Protein AF-A0A914QVS4-F1 (afdb_monomer)

Foldseek 3Di:
DVVVVVVVVVVVVVVVVVVVVVVVPPDDDDPDAPDCPGCCQLVQVPDVVRDDDEEAPPDPVLVCCVVPPVSSNVVCVVVVVHDPDPVRVVVVVVVVVVD

Radius of gyration: 22.87 Å; Cα contacts (8 Å, |Δi|>4): 57; chains: 1; bounding box: 63×21×54 Å

pLDDT: mean 86.54, std 8.89, range [49.28, 96.25]

Mean predicted aligned error: 7.99 Å

Solvent-accessible surface area (backbone atoms only — not comparable to full-atom values): 5924 Å² total; per-residue (Å²): 120,66,66,62,54,52,53,50,52,49,53,55,50,50,51,51,53,49,54,52,49,51,61,72,58,62,66,82,82,73,83,82,72,92,54,81,85,26,63,62,57,66,45,15,82,79,40,88,75,57,56,84,66,65,47,43,62,92,35,72,67,37,54,48,33,54,73,77,34,52,67,48,37,49,54,24,59,78,68,63,38,58,21,91,41,70,69,57,43,52,47,54,57,52,54,64,76,76,108

Sequence (99 aa):
MSLVWAAFGLTFLAVYTANLAAFMITRVQFYDLSGIDDDRIQNSADQKPAFRFGTVEGGNTHETMKRNWHRMHEYVKANNFFSDNISAGIEAVRKELTN

Structure (mmCIF, N/CA/C/O backbone):
data_AF-A0A914QVS4-F1
#
_entry.id   AF-A0A914QVS4-F1
#
loop_
_atom_site.group_PDB
_atom_site.id
_atom_site.type_symbol
_atom_site.label_atom_id
_atom_site.label_alt_id
_atom_site.label_comp_id
_atom_site.label_asym_id
_atom_site.label_entity_id
_atom_site.label_seq_id
_atom_site.pdbx_PDB_ins_code
_atom_site.Cartn_x
_atom_site.Cartn_y
_atom_site.Cartn_z
_atom_site.occupancy
_atom_site.B_iso_or_equiv
_atom_site.auth_seq_id
_atom_site.auth_comp_id
_atom_site.auth_asym_id
_atom_site.auth_atom_id
_atom_site.pdbx_PDB_model_num
ATOM 1 N N . MET A 1 1 ? 39.937 -1.973 -38.216 1.00 67.25 1 MET A N 1
ATOM 2 C CA . MET A 1 1 ? 39.921 -2.608 -36.878 1.00 67.25 1 MET A CA 1
ATOM 3 C C . MET A 1 1 ? 39.191 -1.784 -35.815 1.00 67.25 1 MET A C 1
ATOM 5 O O . MET A 1 1 ? 38.542 -2.386 -34.979 1.00 67.25 1 MET A O 1
ATOM 9 N N . SER A 1 2 ? 39.217 -0.446 -35.845 1.00 81.31 2 SER A N 1
ATOM 10 C CA . SER A 1 2 ? 38.522 0.417 -34.865 1.00 81.31 2 SER A CA 1
ATOM 11 C C . SER A 1 2 ? 36.986 0.399 -34.950 1.00 81.31 2 SER A C 1
ATOM 13 O O . SER A 1 2 ? 36.323 0.472 -33.922 1.00 81.31 2 SER A O 1
ATOM 15 N N . LEU A 1 3 ? 36.409 0.261 -36.150 1.00 82.62 3 LEU A N 1
ATOM 16 C CA . LEU A 1 3 ? 34.950 0.279 -36.346 1.00 82.62 3 LEU A CA 1
ATOM 17 C C . LEU A 1 3 ? 34.237 -0.905 -35.672 1.00 82.62 3 LEU A C 1
ATOM 19 O O . LEU A 1 3 ? 33.162 -0.731 -35.113 1.00 82.62 3 LEU A O 1
ATOM 23 N N . VAL A 1 4 ? 34.857 -2.090 -35.679 1.00 88.88 4 VAL A N 1
ATOM 24 C CA . VAL A 1 4 ? 34.320 -3.289 -35.008 1.00 88.88 4 VAL A CA 1
ATOM 25 C C . VAL A 1 4 ? 34.279 -3.079 -33.492 1.00 88.88 4 VAL A C 1
ATOM 27 O O . VAL A 1 4 ? 33.282 -3.400 -32.855 1.00 88.88 4 VAL A O 1
ATOM 30 N N . TRP A 1 5 ? 35.316 -2.458 -32.924 1.00 89.88 5 TRP A N 1
ATOM 31 C CA . TRP A 1 5 ? 35.371 -2.105 -31.502 1.00 89.88 5 TRP A CA 1
ATOM 32 C C . TRP A 1 5 ? 34.361 -1.023 -31.115 1.00 89.88 5 TRP A C 1
ATOM 34 O O . TRP A 1 5 ? 33.725 -1.126 -30.069 1.00 89.88 5 TRP A O 1
ATOM 44 N N . ALA A 1 6 ? 34.171 -0.016 -31.968 1.00 90.50 6 ALA A N 1
ATOM 45 C CA . ALA A 1 6 ? 33.166 1.020 -31.755 1.00 90.50 6 ALA A CA 1
ATOM 46 C C . ALA A 1 6 ? 31.739 0.453 -31.825 1.00 90.50 6 ALA A C 1
ATOM 48 O O . ALA A 1 6 ? 30.919 0.753 -30.960 1.00 90.50 6 ALA A O 1
ATOM 49 N N . ALA A 1 7 ? 31.455 -0.408 -32.808 1.00 90.12 7 ALA A N 1
ATOM 50 C CA . ALA A 1 7 ? 30.166 -1.082 -32.931 1.00 90.12 7 ALA A CA 1
ATOM 51 C C . ALA A 1 7 ? 29.889 -1.988 -31.721 1.00 90.12 7 ALA A C 1
ATOM 53 O O . ALA A 1 7 ? 28.797 -1.944 -31.160 1.00 90.12 7 ALA A O 1
ATOM 54 N N . PHE A 1 8 ? 30.893 -2.738 -31.260 1.00 89.44 8 PHE A N 1
ATOM 55 C CA . PHE A 1 8 ? 30.791 -3.559 -30.056 1.00 89.44 8 PHE A CA 1
ATOM 56 C C . PHE A 1 8 ? 30.496 -2.701 -28.817 1.00 89.44 8 PHE A C 1
ATOM 58 O O . PHE A 1 8 ? 29.498 -2.929 -28.138 1.00 89.44 8 PHE A O 1
ATOM 65 N N . GLY A 1 9 ? 31.273 -1.642 -28.567 1.00 92.56 9 GLY A N 1
ATOM 66 C CA . GLY A 1 9 ? 31.029 -0.727 -27.446 1.00 92.56 9 GLY A CA 1
ATOM 67 C C . GLY A 1 9 ? 29.635 -0.088 -27.478 1.00 92.56 9 GLY A C 1
ATOM 68 O O . GLY A 1 9 ? 28.956 -0.035 -26.452 1.00 92.56 9 GLY A O 1
ATOM 69 N N . LEU A 1 10 ? 29.168 0.320 -28.663 1.00 93.06 10 LEU A N 1
ATOM 70 C CA . LEU A 1 10 ? 27.832 0.886 -28.849 1.00 93.06 10 LEU A CA 1
ATOM 71 C C . LEU A 1 10 ? 26.727 -0.126 -28.522 1.00 93.06 10 LEU A C 1
ATOM 73 O O . LEU A 1 10 ? 25.740 0.248 -27.893 1.00 93.06 10 LEU A O 1
ATOM 77 N N . THR A 1 11 ? 26.893 -1.402 -28.890 1.00 92.25 11 THR A N 1
ATOM 78 C CA . THR A 1 11 ? 25.910 -2.441 -28.542 1.00 92.25 11 THR A CA 1
ATOM 79 C C . THR A 1 11 ? 25.794 -2.657 -27.030 1.00 92.25 11 THR A C 1
ATOM 81 O O . THR A 1 11 ? 24.676 -2.719 -26.524 1.00 92.25 11 THR A O 1
ATOM 84 N N . PHE A 1 12 ? 26.905 -2.678 -26.281 1.00 92.81 12 PHE A N 1
ATOM 85 C CA . PHE A 1 12 ? 26.864 -2.795 -24.814 1.00 92.81 12 PHE A CA 1
ATOM 86 C C . PHE A 1 12 ? 26.225 -1.579 -24.148 1.00 92.81 12 PHE A C 1
ATOM 88 O O . PHE A 1 12 ? 25.399 -1.735 -23.248 1.00 92.81 12 PHE A O 1
ATOM 95 N N . LEU A 1 13 ? 26.575 -0.377 -24.611 1.00 94.06 13 LEU A N 1
ATOM 96 C CA . LEU A 1 13 ? 25.973 0.857 -24.119 1.00 94.06 13 LEU A CA 1
ATOM 97 C C . LEU A 1 13 ? 24.458 0.857 -24.359 1.00 94.06 13 LEU A C 1
ATOM 99 O O . LEU A 1 13 ? 23.693 1.106 -23.432 1.00 94.06 13 LEU A O 1
ATOM 103 N N . ALA A 1 14 ? 24.028 0.515 -25.576 1.00 95.12 14 ALA A N 1
ATOM 104 C CA . ALA A 1 14 ? 22.619 0.469 -25.944 1.00 95.12 14 ALA A CA 1
ATOM 105 C C . ALA A 1 14 ? 21.830 -0.543 -25.098 1.00 95.12 14 ALA A C 1
ATOM 107 O O . ALA A 1 14 ? 20.749 -0.211 -24.614 1.00 95.12 14 ALA A O 1
ATOM 108 N N . VAL A 1 15 ? 22.374 -1.743 -24.862 1.00 96.25 15 VAL A N 1
ATOM 109 C CA . VAL A 1 15 ? 21.733 -2.761 -24.009 1.00 96.25 15 VAL A CA 1
ATOM 110 C C . VAL A 1 15 ? 21.637 -2.290 -22.557 1.00 96.25 15 VAL A C 1
ATOM 112 O O . VAL A 1 15 ? 20.592 -2.459 -21.930 1.00 96.25 15 VAL A O 1
ATOM 115 N N . TYR A 1 16 ? 22.679 -1.653 -22.017 1.00 95.00 16 TYR A N 1
ATOM 116 C CA . TYR A 1 16 ? 22.639 -1.114 -20.656 1.00 95.00 16 TYR A CA 1
ATOM 117 C C . TYR A 1 16 ? 21.599 0.007 -20.512 1.00 95.00 16 TYR A C 1
ATOM 119 O O . TYR A 1 16 ? 20.788 -0.025 -19.587 1.00 95.00 16 TYR A O 1
ATOM 127 N N . THR A 1 17 ? 21.563 0.958 -21.453 1.00 94.81 17 THR A N 1
ATOM 128 C CA . THR A 1 17 ? 20.556 2.028 -21.475 1.00 94.81 17 THR A CA 1
ATOM 129 C C . THR A 1 17 ? 19.143 1.468 -21.622 1.00 94.81 17 THR A C 1
ATOM 131 O O . THR A 1 17 ? 18.243 1.926 -20.923 1.00 94.81 17 THR A O 1
ATOM 134 N N . ALA A 1 18 ? 18.939 0.460 -22.474 1.00 91.44 18 ALA A N 1
ATOM 135 C CA . ALA A 1 18 ? 17.641 -0.184 -22.658 1.00 91.44 18 ALA A CA 1
ATOM 136 C C . ALA A 1 18 ? 17.171 -0.917 -21.393 1.00 91.44 18 ALA A C 1
ATOM 138 O O . ALA A 1 18 ? 16.014 -0.776 -21.011 1.00 91.44 18 ALA A O 1
ATOM 139 N N . ASN A 1 19 ? 18.059 -1.639 -20.707 1.00 91.69 19 ASN A N 1
ATOM 140 C CA . ASN A 1 19 ? 17.721 -2.349 -19.470 1.00 91.69 19 ASN A CA 1
ATOM 141 C C . ASN A 1 19 ? 17.425 -1.385 -18.318 1.00 91.69 19 ASN A C 1
ATOM 143 O O . ASN A 1 19 ? 16.468 -1.586 -17.569 1.00 91.69 19 ASN A O 1
ATOM 147 N N . LEU A 1 20 ? 18.210 -0.311 -18.201 1.00 88.88 20 LEU A N 1
ATOM 148 C CA . LEU A 1 20 ? 17.954 0.745 -17.229 1.00 88.88 20 LEU A CA 1
ATOM 149 C C . LEU A 1 20 ? 16.614 1.435 -17.512 1.00 88.88 20 LEU A C 1
ATOM 151 O O . LEU A 1 20 ? 15.810 1.600 -16.601 1.00 88.88 20 LEU A O 1
ATOM 155 N N . ALA A 1 21 ? 16.348 1.793 -18.771 1.00 89.25 21 ALA A N 1
ATOM 156 C CA . ALA A 1 21 ? 15.088 2.404 -19.180 1.00 89.25 21 ALA A CA 1
ATOM 157 C C . ALA A 1 21 ? 13.899 1.461 -18.955 1.00 89.25 21 ALA A C 1
ATOM 159 O O . ALA A 1 21 ? 12.858 1.908 -18.487 1.00 89.25 21 ALA A O 1
ATOM 160 N N . ALA A 1 22 ? 14.057 0.163 -19.228 1.00 85.88 22 ALA A N 1
ATOM 161 C CA . ALA A 1 22 ? 13.033 -0.839 -18.959 1.00 85.88 22 ALA A CA 1
ATOM 162 C C . ALA A 1 22 ? 12.677 -0.877 -17.466 1.00 85.88 22 ALA A C 1
ATOM 164 O O . ALA A 1 22 ? 11.497 -0.826 -17.132 1.00 85.88 22 ALA A O 1
ATOM 165 N N . PHE A 1 23 ? 13.674 -0.859 -16.577 1.00 78.94 23 PHE A N 1
ATOM 166 C CA . PHE A 1 23 ? 13.448 -0.772 -15.131 1.00 78.94 23 PHE A CA 1
ATOM 167 C C . PHE A 1 23 ? 12.839 0.573 -14.700 1.00 78.94 23 PHE A C 1
ATOM 169 O O . PHE A 1 23 ? 11.943 0.619 -13.862 1.00 78.94 23 PHE A O 1
ATOM 176 N N . MET A 1 24 ? 13.285 1.682 -15.289 1.00 84.50 24 MET A N 1
ATOM 177 C CA . MET A 1 24 ? 12.739 3.009 -14.989 1.00 84.50 24 MET A CA 1
ATOM 178 C C . MET A 1 24 ? 11.287 3.177 -15.471 1.00 84.50 24 MET A C 1
ATOM 180 O O . MET A 1 24 ? 10.546 3.975 -14.902 1.00 84.50 24 MET A O 1
ATOM 184 N N . ILE A 1 25 ? 10.875 2.454 -16.519 1.00 77.38 25 ILE A N 1
ATOM 185 C CA . ILE A 1 25 ? 9.540 2.550 -17.128 1.00 77.38 25 ILE A CA 1
ATOM 186 C C . ILE A 1 25 ? 8.549 1.558 -16.523 1.00 77.38 25 ILE A C 1
ATOM 188 O O . ILE A 1 25 ? 7.350 1.854 -16.557 1.00 77.38 25 ILE A O 1
ATOM 192 N N . THR A 1 26 ? 8.991 0.414 -15.979 1.00 62.88 26 THR A N 1
ATOM 193 C CA . THR A 1 26 ? 8.084 -0.519 -15.291 1.00 62.88 26 THR A CA 1
ATOM 194 C C . THR A 1 26 ? 7.317 0.239 -14.214 1.00 62.88 26 THR A C 1
ATOM 196 O O . THR A 1 26 ? 7.878 0.739 -13.243 1.00 62.88 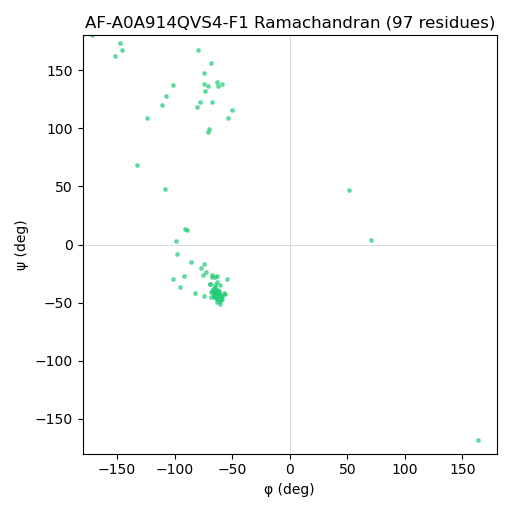26 THR A O 1
ATOM 199 N N . ARG A 1 27 ? 6.025 0.430 -14.484 1.00 59.44 27 ARG A N 1
ATOM 200 C CA . ARG A 1 27 ? 5.178 1.406 -13.809 1.00 59.44 27 ARG A CA 1
ATOM 201 C C . ARG A 1 27 ? 4.914 0.964 -12.377 1.00 59.44 27 ARG A C 1
ATOM 203 O O . ARG A 1 27 ? 4.534 -0.178 -12.139 1.00 59.44 27 ARG A O 1
ATOM 210 N N . VAL A 1 28 ? 4.999 1.925 -11.462 1.00 62.88 28 VAL A N 1
ATOM 211 C CA . VAL A 1 28 ? 4.276 1.888 -10.189 1.00 62.88 28 VAL A CA 1
ATOM 212 C C . VAL A 1 28 ? 2.813 1.585 -10.521 1.00 62.88 28 VAL A C 1
ATOM 214 O O . VAL A 1 28 ? 2.175 2.344 -11.255 1.00 62.88 28 VAL A O 1
ATOM 217 N N . GLN A 1 29 ? 2.302 0.439 -10.075 1.00 61.19 29 GLN A N 1
ATOM 218 C CA . GLN A 1 29 ? 0.891 0.113 -10.239 1.00 61.19 29 GLN A CA 1
ATOM 219 C C . GLN A 1 29 ? 0.097 1.036 -9.319 1.00 61.19 29 GLN A C 1
ATOM 221 O O . GLN A 1 29 ? 0.030 0.828 -8.112 1.00 61.19 29 GLN A O 1
ATOM 226 N N . PHE A 1 30 ? -0.466 2.097 -9.887 1.00 64.75 30 PHE A N 1
ATOM 227 C CA . PHE A 1 30 ? -1.436 2.914 -9.178 1.00 64.75 30 PHE A CA 1
ATOM 228 C C . PHE A 1 30 ? -2.782 2.203 -9.264 1.00 64.75 30 PHE A C 1
ATOM 230 O O . PHE A 1 30 ? -3.305 1.971 -10.358 1.00 64.75 30 PHE A O 1
ATOM 237 N N . TYR A 1 31 ? -3.333 1.833 -8.112 1.00 75.56 31 TYR A N 1
ATOM 238 C CA . TYR A 1 31 ? -4.725 1.424 -8.041 1.00 75.56 31 TYR A CA 1
ATOM 239 C C . TYR A 1 31 ? -5.576 2.676 -8.240 1.00 75.56 31 TYR A C 1
ATOM 241 O O . TYR A 1 31 ? -5.775 3.445 -7.305 1.00 75.56 31 TYR A O 1
ATOM 249 N N . ASP A 1 32 ? -6.031 2.907 -9.470 1.00 79.81 32 ASP A N 1
ATOM 250 C CA . ASP A 1 32 ? -7.096 3.876 -9.708 1.00 79.81 32 ASP A CA 1
ATOM 251 C C . ASP A 1 32 ? -8.382 3.321 -9.083 1.00 79.81 32 ASP A C 1
ATOM 253 O O . ASP A 1 32 ? -8.755 2.176 -9.363 1.00 79.81 32 ASP A O 1
ATOM 257 N N . LEU A 1 33 ? -8.973 4.082 -8.164 1.00 85.12 33 LEU A N 1
ATOM 258 C CA . LEU A 1 33 ? -10.186 3.718 -7.436 1.00 85.12 33 LEU A CA 1
ATOM 259 C C . LEU A 1 33 ? -11.299 4.636 -7.923 1.00 85.12 33 LEU A C 1
ATOM 261 O O . LEU A 1 33 ? -11.217 5.853 -7.757 1.00 85.12 33 LEU A O 1
ATOM 265 N N . SER A 1 34 ? -12.360 4.062 -8.486 1.00 86.19 34 SER A N 1
ATOM 266 C CA . SER A 1 34 ? -13.480 4.853 -9.006 1.00 86.19 34 SER A CA 1
ATOM 267 C C . SER A 1 34 ? -14.370 5.425 -7.893 1.00 86.19 34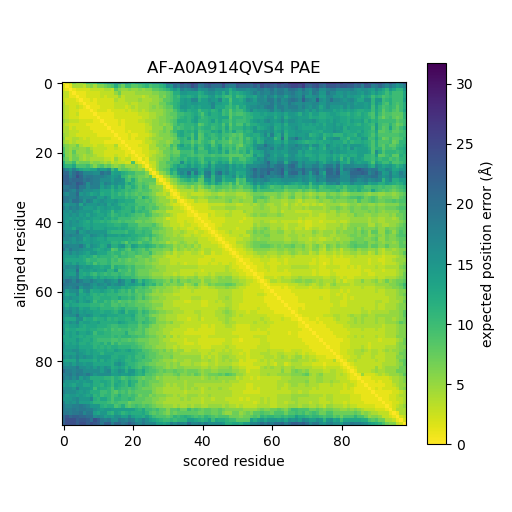 SER A C 1
ATOM 269 O O . SER A 1 34 ? -15.174 6.321 -8.151 1.00 86.19 34 SER A O 1
ATOM 271 N N . GLY A 1 35 ? -14.265 4.901 -6.668 1.00 88.19 35 GLY A N 1
ATOM 272 C CA . GLY A 1 35 ? -15.076 5.307 -5.524 1.00 88.19 35 GLY A CA 1
ATOM 273 C C . GLY A 1 35 ? -15.035 4.294 -4.382 1.00 88.19 35 GLY A C 1
ATOM 274 O O . GLY A 1 35 ? -14.217 3.380 -4.376 1.00 88.19 35 GLY A O 1
ATOM 275 N N . ILE A 1 36 ? -15.933 4.459 -3.407 1.00 86.38 36 ILE A N 1
ATOM 276 C CA . ILE A 1 36 ? -16.031 3.562 -2.241 1.00 86.38 36 ILE A CA 1
ATOM 277 C C . ILE A 1 36 ? -16.676 2.211 -2.579 1.00 86.38 36 ILE A C 1
ATOM 279 O O . ILE A 1 36 ? -16.375 1.203 -1.948 1.00 86.38 36 ILE A O 1
ATOM 283 N N . ASP A 1 37 ? -17.519 2.191 -3.612 1.00 86.44 37 ASP A N 1
ATOM 284 C CA . ASP A 1 37 ? -18.180 0.986 -4.119 1.00 86.44 37 ASP A CA 1
ATOM 285 C C . ASP A 1 37 ? -17.357 0.271 -5.197 1.00 86.44 37 ASP A C 1
ATOM 287 O O . ASP A 1 37 ? -17.866 -0.605 -5.892 1.00 86.44 37 ASP A O 1
ATOM 291 N N . ASP A 1 38 ? -16.085 0.645 -5.351 1.00 90.19 38 ASP A N 1
ATOM 292 C CA . ASP A 1 38 ? -15.168 -0.057 -6.237 1.00 90.19 38 ASP A CA 1
ATOM 293 C C . ASP A 1 38 ? -15.055 -1.527 -5.808 1.00 90.19 38 ASP A C 1
ATOM 295 O O . ASP A 1 38 ? -14.937 -1.851 -4.618 1.00 90.19 38 ASP A O 1
ATOM 299 N N . ASP A 1 39 ? -15.056 -2.421 -6.795 1.00 86.44 39 ASP A N 1
ATOM 300 C CA . ASP A 1 39 ? -14.914 -3.859 -6.592 1.00 86.44 39 ASP A CA 1
ATOM 301 C C . ASP A 1 39 ? -13.644 -4.178 -5.796 1.00 86.44 39 ASP A C 1
ATOM 303 O O . ASP A 1 39 ? -13.609 -5.103 -4.984 1.00 86.44 39 ASP A O 1
ATOM 307 N N . ARG A 1 40 ? -12.615 -3.332 -5.931 1.00 85.31 40 ARG A N 1
ATOM 308 C CA . ARG A 1 40 ? -11.366 -3.497 -5.202 1.00 85.31 40 ARG A CA 1
ATOM 309 C C . ARG A 1 40 ? -11.480 -3.279 -3.694 1.00 85.31 40 ARG A C 1
ATOM 311 O O . ARG A 1 40 ? -10.678 -3.825 -2.935 1.00 85.31 40 ARG A O 1
ATOM 318 N N . ILE A 1 41 ? -12.446 -2.486 -3.246 1.00 88.25 41 ILE A N 1
ATOM 319 C CA . ILE A 1 41 ? -12.685 -2.193 -1.825 1.00 88.25 41 ILE A CA 1
ATOM 320 C C . ILE A 1 41 ? -13.754 -3.136 -1.265 1.00 88.25 41 ILE A C 1
ATOM 322 O O . ILE A 1 41 ? -13.655 -3.601 -0.130 1.00 88.25 41 ILE A O 1
ATOM 326 N N . GLN A 1 42 ? -14.770 -3.466 -2.065 1.00 87.62 42 GLN A N 1
ATOM 327 C CA . GLN A 1 42 ? -15.810 -4.391 -1.627 1.00 87.62 42 GLN A CA 1
ATOM 328 C C . GLN A 1 42 ? -15.315 -5.847 -1.601 1.00 87.62 42 GLN A C 1
ATOM 330 O O . GLN A 1 42 ? -15.555 -6.569 -0.628 1.00 87.62 42 GLN A O 1
ATOM 335 N N . ASN A 1 43 ? -14.590 -6.283 -2.633 1.00 86.75 43 ASN A N 1
ATOM 336 C CA . ASN A 1 43 ? -14.025 -7.626 -2.802 1.00 86.75 43 ASN A CA 1
ATOM 337 C C . ASN A 1 43 ? -12.492 -7.617 -2.624 1.00 86.75 43 ASN A C 1
ATOM 339 O O . ASN A 1 43 ? -11.732 -8.183 -3.409 1.00 86.75 43 ASN A O 1
ATOM 343 N N . SER A 1 44 ? -12.000 -6.972 -1.564 1.00 84.38 44 SER A N 1
ATOM 344 C CA . SER A 1 44 ? -10.554 -6.807 -1.347 1.00 84.38 44 SER A CA 1
ATOM 345 C C . SER A 1 44 ? -9.769 -8.100 -1.135 1.00 84.38 44 SER A C 1
ATOM 347 O O . SER A 1 44 ? -8.587 -8.146 -1.475 1.00 84.38 44 SER A O 1
ATOM 349 N N . ALA A 1 45 ? -10.420 -9.147 -0.620 1.00 84.88 45 ALA A N 1
ATOM 350 C CA . ALA A 1 45 ? -9.821 -10.470 -0.444 1.00 84.88 45 ALA A CA 1
ATOM 351 C C . ALA A 1 45 ? -9.615 -11.228 -1.770 1.00 84.88 45 ALA A C 1
ATOM 353 O O . ALA A 1 45 ? -8.749 -12.098 -1.841 1.00 84.88 45 ALA A O 1
ATOM 354 N N . ASP A 1 46 ? -10.382 -10.893 -2.812 1.00 87.25 46 ASP A N 1
ATOM 355 C CA . ASP A 1 46 ? -10.362 -11.611 -4.093 1.00 87.25 46 ASP A CA 1
ATOM 356 C C . ASP A 1 46 ? -9.259 -11.103 -5.035 1.00 87.25 46 ASP A C 1
ATOM 358 O O . ASP A 1 46 ? -8.882 -11.773 -6.000 1.00 87.25 46 ASP A O 1
ATOM 362 N N . GLN A 1 47 ? -8.688 -9.934 -4.737 1.00 83.75 47 GLN A N 1
ATOM 363 C CA . GLN A 1 47 ? -7.536 -9.411 -5.462 1.00 83.75 47 GLN A 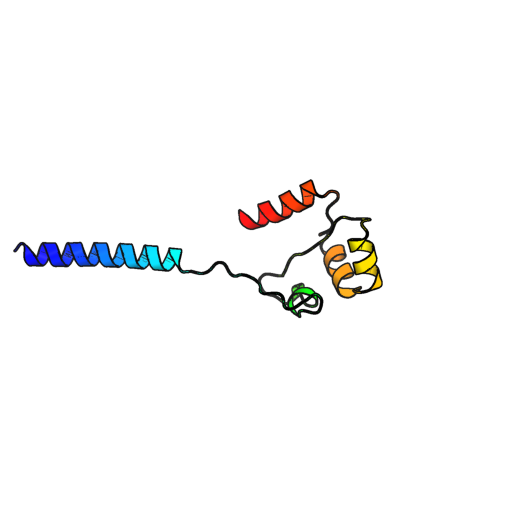CA 1
ATOM 364 C C . GLN A 1 47 ? -6.250 -10.148 -5.097 1.00 83.75 47 GLN A C 1
ATOM 366 O O . GLN A 1 47 ? -6.032 -10.574 -3.964 1.00 83.75 47 GLN A O 1
ATOM 371 N N . LYS A 1 48 ? -5.356 -10.262 -6.082 1.00 83.50 48 LYS A N 1
ATOM 372 C CA . LYS A 1 48 ? -4.005 -10.796 -5.904 1.00 83.50 48 LYS A CA 1
ATOM 373 C C . LYS A 1 48 ? -2.996 -9.755 -6.391 1.00 83.50 48 LYS A C 1
ATOM 375 O O . LYS A 1 48 ? -2.896 -9.571 -7.604 1.00 83.50 48 LYS A O 1
ATOM 380 N N . PRO A 1 49 ? -2.242 -9.104 -5.489 1.00 83.62 49 PRO A N 1
ATOM 381 C CA . PRO A 1 49 ? -2.293 -9.216 -4.022 1.00 83.62 49 PRO A CA 1
ATOM 382 C C . PRO A 1 49 ? -3.590 -8.644 -3.419 1.00 83.62 49 PRO A C 1
ATOM 384 O O . PRO A 1 49 ? -4.235 -7.798 -4.033 1.00 83.62 49 PRO A O 1
ATOM 387 N N . ALA A 1 50 ? -3.968 -9.111 -2.224 1.00 86.81 50 ALA A N 1
ATOM 388 C CA . ALA A 1 50 ? -5.169 -8.627 -1.541 1.00 86.81 50 ALA A CA 1
ATOM 389 C C . ALA A 1 50 ? -5.043 -7.131 -1.234 1.00 86.81 50 ALA A C 1
ATOM 391 O O . ALA A 1 50 ? -3.997 -6.670 -0.769 1.00 86.81 50 ALA A O 1
ATOM 392 N N . PHE A 1 51 ? -6.114 -6.375 -1.470 1.00 88.44 51 PHE A N 1
ATOM 393 C CA . PHE A 1 51 ? -6.109 -4.938 -1.223 1.00 88.44 51 PHE A CA 1
ATOM 394 C C . PHE A 1 51 ? -6.273 -4.671 0.278 1.00 88.44 51 PHE A C 1
ATOM 396 O O . PHE A 1 51 ? -7.222 -5.132 0.916 1.00 88.44 51 PHE A O 1
ATOM 403 N N . ARG A 1 52 ? -5.322 -3.962 0.885 1.00 88.81 52 ARG A N 1
ATOM 404 C CA . ARG A 1 52 ? -5.295 -3.721 2.334 1.00 88.81 52 ARG A CA 1
ATOM 405 C C . ARG A 1 52 ? -5.665 -2.275 2.601 1.00 88.81 52 ARG A C 1
ATOM 407 O O . ARG A 1 52 ? -5.080 -1.361 2.032 1.00 88.81 52 ARG A O 1
ATOM 414 N N . PHE A 1 53 ? -6.634 -2.081 3.478 1.00 90.44 53 PHE A N 1
ATOM 415 C CA . PHE A 1 53 ? -7.104 -0.767 3.884 1.00 90.44 53 PHE A CA 1
ATOM 416 C C . PHE A 1 53 ? -7.644 -0.855 5.312 1.00 90.44 53 PHE A C 1
ATOM 418 O O . PHE A 1 53 ? -7.920 -1.940 5.827 1.00 90.44 53 PHE A O 1
ATOM 425 N N . GLY A 1 54 ? -7.777 0.296 5.958 1.00 91.56 54 GLY A N 1
ATOM 426 C CA . GLY A 1 54 ? -8.203 0.386 7.345 1.00 91.56 54 GLY A CA 1
ATOM 427 C C . GLY A 1 54 ? -8.466 1.826 7.754 1.00 91.56 54 GLY A C 1
ATOM 428 O O . GLY A 1 54 ? -8.336 2.758 6.959 1.00 91.56 54 GLY A O 1
ATOM 429 N N . THR A 1 55 ? -8.862 2.013 9.006 1.00 92.12 55 THR A N 1
ATOM 430 C CA . THR A 1 55 ? -9.103 3.338 9.582 1.00 92.12 55 THR A CA 1
ATOM 431 C C . THR A 1 55 ? -8.751 3.337 11.067 1.00 92.12 55 THR A C 1
ATOM 433 O O . THR A 1 55 ? -8.440 2.288 11.634 1.00 92.12 55 THR A O 1
ATOM 436 N N . VAL A 1 56 ? -8.783 4.511 11.693 1.00 92.44 56 VAL A N 1
ATOM 437 C CA . VAL A 1 56 ? -8.532 4.643 13.131 1.00 92.44 56 VAL A CA 1
ATOM 438 C C . VAL A 1 56 ? -9.735 4.117 13.911 1.00 92.44 56 VAL A C 1
ATOM 440 O O . VAL A 1 56 ? -10.880 4.456 13.591 1.00 92.44 56 VAL A O 1
ATOM 443 N N . GLU A 1 57 ? -9.482 3.284 14.918 1.00 90.31 57 GLU A N 1
ATOM 444 C CA . GLU A 1 57 ? -10.538 2.735 15.769 1.00 90.31 57 GLU A CA 1
ATOM 445 C C . GLU A 1 57 ? -11.270 3.846 16.541 1.00 90.31 57 GLU A C 1
ATOM 447 O O . GLU A 1 57 ? -10.672 4.824 16.986 1.00 90.31 57 GLU A O 1
ATOM 452 N N . GLY A 1 58 ? -12.598 3.736 16.661 1.00 88.12 58 GLY A N 1
ATOM 453 C CA . GLY A 1 58 ? -13.418 4.705 17.403 1.00 88.12 58 GLY A CA 1
ATOM 454 C C . GLY A 1 58 ? -13.573 6.086 16.746 1.00 88.12 58 GLY A C 1
ATOM 455 O O . GLY A 1 58 ? -14.200 6.971 17.326 1.00 88.12 58 GLY A O 1
ATOM 456 N N . GLY A 1 59 ? -13.036 6.291 15.538 1.00 89.62 59 GLY A N 1
ATOM 457 C CA . GLY A 1 59 ? -13.216 7.524 14.770 1.00 89.62 59 GLY A CA 1
ATOM 458 C C . GLY A 1 59 ? -14.567 7.611 14.045 1.00 89.62 59 GLY A C 1
ATOM 459 O O . GLY A 1 59 ? -15.270 6.619 13.851 1.00 89.62 59 GLY A O 1
ATOM 460 N N . ASN A 1 60 ? -14.907 8.803 13.542 1.00 92.06 60 ASN A N 1
ATOM 461 C CA . ASN A 1 60 ? -16.127 9.000 12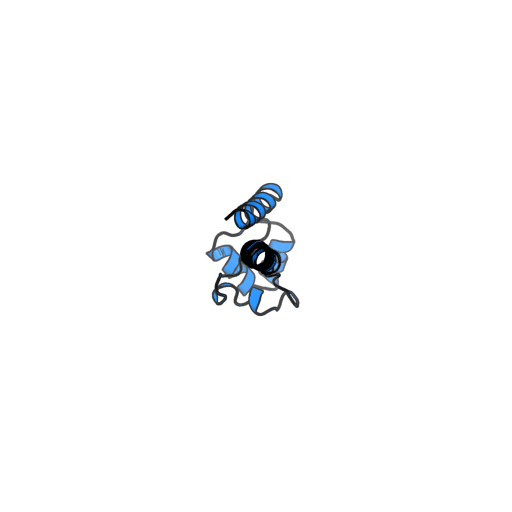.744 1.00 92.06 60 ASN A CA 1
ATOM 462 C C . ASN A 1 60 ? -16.130 8.152 11.456 1.00 92.06 60 ASN A C 1
ATOM 464 O O . ASN A 1 60 ? -17.165 7.638 11.035 1.00 92.06 60 ASN A O 1
ATOM 468 N N . THR A 1 61 ? -14.961 7.960 10.843 1.00 90.75 61 THR A N 1
ATOM 469 C CA . THR A 1 61 ? -14.785 7.079 9.680 1.00 90.75 61 THR A CA 1
ATOM 470 C C . THR A 1 61 ? -15.051 5.614 10.014 1.00 90.75 61 THR A C 1
ATOM 472 O O . THR A 1 61 ? -15.688 4.933 9.214 1.00 90.75 61 THR A O 1
ATOM 475 N N . HIS A 1 62 ? -14.642 5.137 11.195 1.00 92.69 62 HIS A N 1
ATOM 476 C CA . HIS A 1 62 ? -14.955 3.784 11.664 1.00 92.69 62 HIS A CA 1
ATOM 477 C C . HIS A 1 62 ? -16.464 3.593 11.840 1.00 92.69 62 HIS A C 1
ATOM 479 O O . HIS A 1 62 ? -17.034 2.648 11.298 1.00 92.69 62 HIS A O 1
ATOM 485 N N . GLU A 1 63 ? -17.130 4.523 12.527 1.00 93.44 63 GLU A N 1
ATOM 486 C CA . GLU A 1 63 ? -18.579 4.457 12.746 1.00 93.44 63 GLU A CA 1
ATOM 487 C C . GLU A 1 63 ? -19.376 4.581 11.441 1.00 93.44 63 GLU A C 1
ATOM 489 O O . GLU A 1 63 ? -20.355 3.864 11.238 1.00 93.44 63 GLU A O 1
ATOM 494 N N . THR A 1 64 ? -18.936 5.434 10.515 1.00 93.25 64 THR A N 1
ATOM 495 C CA . THR A 1 64 ? -19.564 5.567 9.192 1.00 93.25 64 THR A CA 1
ATOM 496 C C . THR A 1 64 ? -19.401 4.286 8.375 1.00 93.25 64 THR A C 1
ATOM 498 O O . THR A 1 64 ? -20.374 3.786 7.813 1.00 93.25 64 THR A O 1
ATOM 501 N N . MET A 1 65 ? -18.197 3.706 8.363 1.00 92.12 65 MET A N 1
ATOM 502 C CA . MET A 1 65 ? -17.927 2.415 7.726 1.00 92.12 65 MET A CA 1
ATOM 503 C C . MET A 1 65 ? -18.791 1.304 8.323 1.00 92.12 65 MET A C 1
ATOM 505 O O . MET A 1 65 ? -19.402 0.534 7.590 1.00 92.12 65 MET A O 1
ATOM 509 N N . LYS A 1 66 ? -18.911 1.263 9.648 1.00 93.06 66 LYS A N 1
ATOM 510 C CA . LYS A 1 66 ? -19.727 0.283 10.364 1.00 93.06 66 LYS A CA 1
ATOM 511 C C . LYS A 1 66 ? -21.221 0.412 10.067 1.00 93.06 66 LYS A C 1
ATOM 513 O O . LYS A 1 66 ? -21.897 -0.610 10.040 1.00 93.06 66 LYS A O 1
ATOM 518 N N . ARG A 1 67 ? -21.738 1.628 9.858 1.00 93.19 67 ARG A N 1
ATOM 519 C CA . ARG A 1 67 ? -23.166 1.888 9.589 1.00 93.19 67 ARG A CA 1
ATOM 520 C C . ARG A 1 67 ? -23.553 1.684 8.129 1.00 93.19 67 ARG A C 1
ATOM 522 O O . ARG A 1 67 ? -24.610 1.122 7.879 1.00 93.19 67 ARG A O 1
ATOM 529 N N . ASN A 1 68 ? -22.716 2.136 7.198 1.00 92.19 68 ASN A N 1
ATOM 530 C CA . ASN A 1 68 ? -23.066 2.183 5.776 1.00 92.19 68 ASN A CA 1
ATOM 531 C C . ASN A 1 68 ? -22.452 1.031 4.966 1.00 92.19 68 ASN A C 1
ATOM 533 O O . ASN A 1 68 ? -23.042 0.599 3.982 1.00 92.19 68 ASN A O 1
ATOM 537 N N . TRP A 1 69 ? -21.289 0.511 5.375 1.00 91.69 69 TRP A N 1
ATOM 538 C CA . TRP A 1 69 ? -20.504 -0.464 4.608 1.00 91.69 69 TRP A CA 1
ATOM 539 C C . TRP A 1 69 ? -20.060 -1.646 5.483 1.00 91.69 69 TRP A C 1
ATOM 541 O O . TRP A 1 69 ? -18.876 -1.842 5.767 1.00 91.69 69 TRP A O 1
ATOM 551 N N . HIS A 1 70 ? -21.022 -2.474 5.899 1.00 90.69 70 HIS A N 1
ATOM 552 C CA . HIS A 1 70 ? -20.787 -3.603 6.811 1.00 90.69 70 HIS A CA 1
ATOM 553 C C . HIS A 1 70 ? -19.723 -4.581 6.310 1.00 90.69 70 HIS A C 1
ATOM 555 O O . HIS A 1 70 ? -18.850 -4.986 7.069 1.00 90.69 70 HIS A O 1
ATOM 561 N N . ARG A 1 71 ? -19.749 -4.906 5.015 1.00 89.19 71 ARG A N 1
ATOM 562 C CA . ARG A 1 71 ? -18.809 -5.846 4.399 1.00 89.19 71 ARG A CA 1
ATOM 563 C C . ARG A 1 71 ? -17.361 -5.339 4.453 1.00 89.19 71 ARG A C 1
ATOM 565 O O . ARG A 1 71 ? -16.441 -6.090 4.760 1.00 89.19 71 ARG A O 1
ATOM 572 N N . MET A 1 72 ? -17.182 -4.037 4.229 1.00 90.38 72 MET A N 1
ATOM 573 C CA . MET A 1 72 ? -15.896 -3.354 4.360 1.00 90.38 72 MET A CA 1
ATOM 574 C C . MET A 1 72 ? -15.411 -3.385 5.818 1.00 90.38 72 MET A C 1
ATOM 576 O O . MET A 1 72 ? -14.265 -3.734 6.094 1.00 90.38 72 MET A O 1
ATOM 580 N N . HIS A 1 73 ? -16.308 -3.095 6.764 1.00 92.06 73 HIS A N 1
ATOM 581 C CA . HIS A 1 73 ? -16.013 -3.156 8.194 1.00 92.06 73 HIS A CA 1
ATOM 582 C C . HIS A 1 73 ? -15.612 -4.567 8.659 1.00 92.06 73 HIS A C 1
ATOM 584 O O . HIS A 1 73 ? -14.651 -4.716 9.412 1.00 92.06 73 HIS A O 1
ATOM 590 N N . GLU A 1 74 ? -16.328 -5.603 8.219 1.00 92.19 74 GLU A N 1
ATOM 591 C CA . GLU A 1 74 ? -16.029 -6.997 8.553 1.00 92.19 74 GLU A CA 1
ATOM 592 C C . GLU A 1 74 ? -14.659 -7.428 8.040 1.00 92.19 74 GLU A C 1
ATOM 594 O O . GLU A 1 74 ? -13.919 -8.066 8.784 1.00 92.19 74 GLU A O 1
ATOM 599 N N . TYR A 1 75 ? -14.279 -7.021 6.826 1.00 92.06 75 TYR A N 1
ATOM 600 C CA . TYR A 1 75 ? -12.951 -7.300 6.283 1.00 92.06 75 TYR A CA 1
ATOM 601 C C . TYR A 1 75 ? -11.832 -6.674 7.129 1.00 92.06 75 TYR A C 1
ATOM 603 O O . TYR A 1 75 ? -10.875 -7.357 7.499 1.00 92.06 75 TYR A O 1
ATOM 611 N N . VAL A 1 76 ? -11.960 -5.389 7.476 1.00 92.62 76 VAL A N 1
ATOM 612 C CA . VAL A 1 76 ? -10.966 -4.675 8.301 1.00 92.62 76 VAL A CA 1
ATOM 613 C C . VAL A 1 76 ? -10.882 -5.291 9.698 1.00 92.62 76 VAL A C 1
ATOM 615 O O . VAL A 1 76 ? -9.786 -5.465 10.232 1.00 92.62 76 VAL A O 1
ATOM 618 N N . LYS A 1 77 ? -12.029 -5.679 10.270 1.00 92.19 77 LYS A N 1
ATOM 619 C CA . LYS A 1 77 ? -12.111 -6.325 11.583 1.00 92.19 77 LYS A CA 1
ATOM 620 C C . LYS A 1 77 ? -11.518 -7.732 11.583 1.00 92.19 77 LYS A C 1
ATOM 622 O O . LYS A 1 77 ? -10.772 -8.063 12.494 1.00 92.19 77 LYS A O 1
ATOM 627 N N . ALA A 1 78 ? -11.824 -8.553 10.581 1.00 91.62 78 ALA A N 1
ATOM 628 C CA . ALA A 1 78 ? -11.328 -9.925 10.485 1.00 91.62 78 ALA A CA 1
ATOM 629 C C . ALA A 1 78 ? -9.798 -9.982 10.358 1.00 91.62 78 ALA A C 1
ATOM 631 O O . ALA A 1 78 ? -9.172 -10.904 10.872 1.00 91.62 78 ALA A O 1
ATOM 632 N N . ASN A 1 79 ? -9.202 -8.978 9.710 1.00 88.81 79 ASN A N 1
ATOM 633 C CA . ASN A 1 79 ? -7.760 -8.898 9.493 1.00 88.81 79 ASN A CA 1
ATOM 634 C C . ASN A 1 79 ? -7.018 -7.992 10.493 1.00 88.81 79 ASN A C 1
ATOM 636 O O . ASN A 1 79 ? -5.809 -7.810 10.356 1.00 88.81 79 ASN A O 1
ATOM 640 N N . ASN A 1 80 ? -7.710 -7.426 11.490 1.00 89.69 80 ASN A N 1
ATOM 641 C CA . ASN A 1 80 ? -7.151 -6.478 12.463 1.00 89.69 80 ASN A CA 1
ATOM 642 C C . ASN A 1 80 ? -6.405 -5.293 11.811 1.00 89.69 80 ASN A C 1
ATOM 644 O O . ASN A 1 80 ? -5.300 -4.941 12.213 1.00 89.69 80 ASN A O 1
ATOM 648 N N . PHE A 1 81 ? -7.008 -4.664 10.797 1.00 90.62 81 PHE A N 1
ATOM 649 C CA . PHE A 1 81 ? -6.434 -3.501 10.096 1.00 90.62 81 PHE A CA 1
ATOM 650 C C . PHE A 1 81 ? -6.843 -2.147 10.698 1.00 90.62 81 PHE A C 1
ATOM 652 O O . PHE A 1 81 ? -6.646 -1.098 10.080 1.00 90.62 81 PHE A O 1
ATOM 659 N N . PHE A 1 82 ? -7.414 -2.141 11.902 1.00 91.38 82 PHE A N 1
ATOM 660 C CA . PHE A 1 82 ? -7.640 -0.901 12.633 1.00 91.38 82 PHE A CA 1
ATOM 661 C C . PHE A 1 82 ? -6.326 -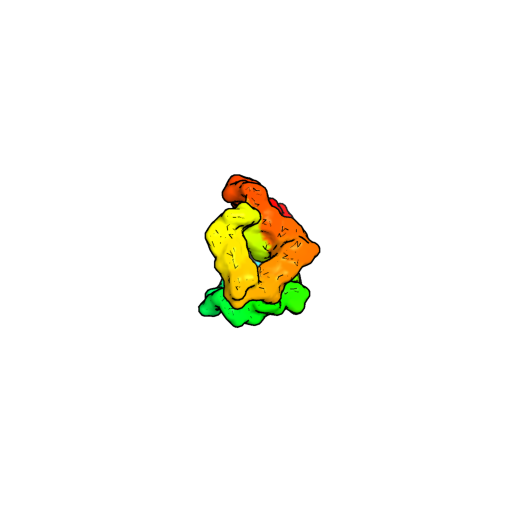0.370 13.203 1.00 91.38 82 PHE A C 1
ATOM 663 O O . PHE A 1 82 ? -5.487 -1.130 13.676 1.00 91.38 82 PHE A O 1
ATOM 670 N N . SER A 1 83 ? -6.136 0.945 13.112 1.00 90.12 83 SER A N 1
ATOM 671 C CA . SER A 1 83 ? -4.992 1.627 13.721 1.00 90.12 83 SER A CA 1
ATOM 672 C C . SER A 1 83 ? -5.421 2.304 15.018 1.00 90.12 83 SER A C 1
ATOM 674 O O . SER A 1 83 ? -6.449 2.979 15.042 1.00 90.12 83 SER A O 1
ATOM 676 N N . ASP A 1 84 ? -4.607 2.194 16.066 1.00 88.69 84 ASP A N 1
ATOM 677 C CA . ASP A 1 84 ? -4.886 2.843 17.356 1.00 88.69 84 ASP A CA 1
ATOM 678 C C . ASP A 1 84 ? -4.749 4.370 17.276 1.00 88.69 84 ASP A C 1
ATOM 680 O O . ASP A 1 84 ? -5.455 5.122 17.944 1.00 88.69 84 ASP A O 1
ATOM 684 N N . ASN A 1 85 ? -3.810 4.854 16.458 1.00 89.69 85 ASN A N 1
ATOM 685 C CA . ASN A 1 85 ? -3.562 6.277 16.268 1.00 89.69 85 ASN A CA 1
ATOM 686 C C . ASN A 1 85 ? -3.138 6.595 14.824 1.00 89.69 85 ASN A C 1
ATOM 688 O O . ASN A 1 85 ? -2.803 5.713 14.030 1.00 89.69 85 ASN A O 1
ATOM 692 N N . ILE A 1 86 ? -3.151 7.887 14.482 1.00 89.75 86 ILE A N 1
ATOM 693 C CA . ILE A 1 86 ? -2.817 8.369 13.133 1.00 89.75 86 ILE A CA 1
ATOM 694 C C . ILE A 1 86 ? -1.362 8.032 12.774 1.00 89.75 86 ILE A C 1
ATOM 696 O O . ILE A 1 86 ? -1.087 7.602 11.657 1.00 89.75 86 ILE A O 1
ATOM 700 N N . SER A 1 87 ? -0.433 8.189 13.719 1.00 92.00 87 SER A N 1
ATOM 701 C CA . SER A 1 87 ? 0.995 7.929 13.506 1.00 92.00 87 SER A CA 1
ATOM 702 C C . SER A 1 87 ? 1.279 6.464 13.154 1.00 92.00 87 SER A C 1
ATOM 704 O O . SER A 1 87 ? 2.040 6.197 12.229 1.00 92.00 87 SER A O 1
ATOM 706 N N . ALA A 1 88 ? 0.617 5.529 13.833 1.00 90.12 88 ALA A N 1
ATOM 707 C CA . ALA A 1 88 ? 0.679 4.093 13.601 1.00 90.12 88 ALA A CA 1
ATOM 708 C C . ALA A 1 88 ? 0.073 3.736 12.240 1.00 90.12 88 ALA A C 1
ATOM 710 O O . ALA A 1 88 ? 0.634 2.918 11.517 1.00 90.12 88 ALA A O 1
ATOM 711 N N . GLY A 1 89 ? -1.012 4.410 11.841 1.00 89.50 89 GLY A N 1
ATOM 712 C CA . GLY A 1 89 ? -1.565 4.285 10.491 1.00 89.50 89 GLY A CA 1
ATOM 713 C C . GLY A 1 89 ? -0.574 4.726 9.405 1.00 89.50 89 GLY A C 1
ATOM 714 O O . GLY A 1 89 ? -0.393 4.027 8.409 1.00 89.50 89 GLY A O 1
ATOM 715 N N . ILE A 1 90 ? 0.129 5.847 9.610 1.00 91.12 90 ILE A N 1
ATOM 716 C CA . ILE A 1 90 ? 1.170 6.327 8.682 1.00 91.12 90 ILE A CA 1
ATOM 717 C C . ILE A 1 90 ? 2.338 5.335 8.611 1.00 91.12 90 ILE A C 1
ATOM 719 O O . ILE A 1 90 ? 2.854 5.057 7.526 1.00 91.12 90 ILE A O 1
ATOM 723 N N . GLU A 1 91 ? 2.764 4.801 9.753 1.00 91.38 91 GLU A N 1
ATOM 724 C CA . GLU A 1 91 ? 3.843 3.818 9.825 1.00 91.38 91 GLU A CA 1
ATOM 725 C C . GLU A 1 91 ? 3.471 2.508 9.121 1.00 91.38 91 GLU A C 1
ATOM 727 O O . GLU A 1 91 ? 4.281 1.974 8.362 1.00 91.38 91 GLU A O 1
ATOM 732 N N . ALA A 1 92 ? 2.233 2.037 9.290 1.00 87.69 92 ALA A N 1
ATOM 733 C CA . ALA A 1 92 ? 1.724 0.849 8.614 1.00 87.69 92 ALA A CA 1
ATOM 734 C C . ALA A 1 92 ? 1.785 0.997 7.086 1.00 87.69 92 ALA A C 1
ATOM 736 O O . ALA A 1 92 ? 2.314 0.119 6.408 1.00 87.69 92 ALA A O 1
ATOM 737 N N . VAL A 1 93 ? 1.339 2.137 6.545 1.00 88.44 93 VAL A N 1
ATOM 738 C CA . VAL A 1 93 ? 1.418 2.416 5.099 1.00 88.44 93 VAL A CA 1
ATOM 739 C C . VAL A 1 93 ? 2.869 2.517 4.629 1.00 88.44 93 VAL A C 1
ATOM 741 O O . VAL A 1 93 ? 3.219 1.999 3.570 1.00 88.44 93 VAL A O 1
ATOM 744 N N . ARG A 1 94 ? 3.745 3.151 5.417 1.00 88.06 94 ARG A N 1
ATOM 745 C CA . ARG A 1 94 ? 5.169 3.263 5.078 1.00 88.06 94 ARG A CA 1
ATOM 746 C C . ARG A 1 94 ? 5.846 1.897 5.010 1.00 88.06 94 ARG A C 1
ATOM 748 O O . ARG A 1 94 ? 6.643 1.676 4.106 1.00 88.06 94 ARG A O 1
ATOM 755 N N . LYS A 1 95 ? 5.525 0.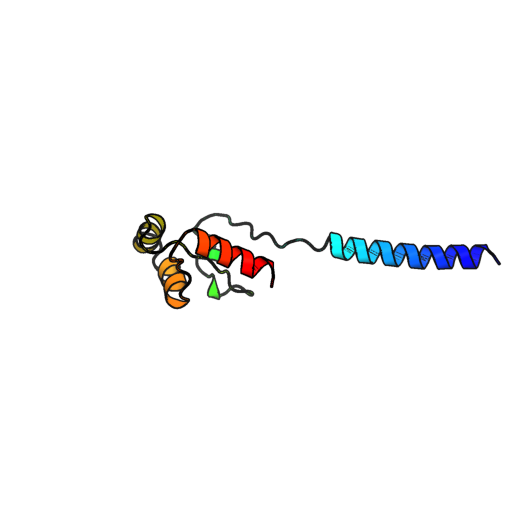993 5.937 1.00 85.00 95 LYS A N 1
ATOM 756 C CA . LYS A 1 95 ? 6.098 -0.355 5.986 1.00 85.00 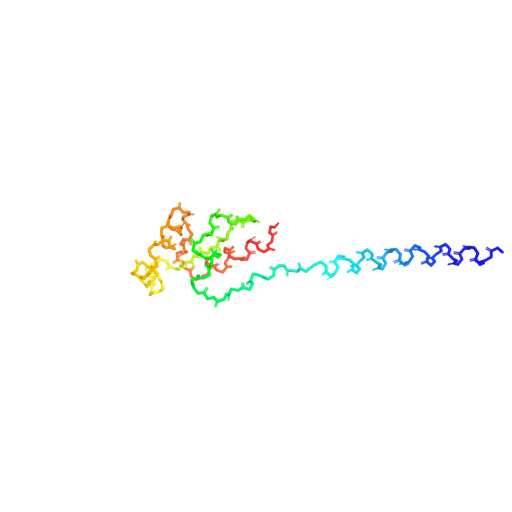95 LYS A CA 1
ATOM 757 C C . LYS A 1 95 ? 5.778 -1.155 4.723 1.00 85.00 95 LYS A C 1
ATOM 759 O O . LYS A 1 95 ? 6.665 -1.836 4.216 1.00 85.00 95 LYS A O 1
ATOM 764 N N . GLU A 1 96 ? 4.559 -1.030 4.198 1.00 76.94 96 GLU A N 1
ATOM 765 C CA . GLU A 1 96 ? 4.154 -1.672 2.938 1.00 76.94 96 GLU A CA 1
ATOM 766 C C . GLU A 1 96 ? 4.922 -1.134 1.718 1.00 76.94 96 GLU A C 1
ATOM 768 O O . GLU A 1 96 ? 5.120 -1.876 0.769 1.00 76.94 96 GLU A O 1
ATOM 773 N N . LEU A 1 97 ? 5.392 0.121 1.733 1.00 67.00 97 LEU A N 1
ATOM 774 C CA . LEU A 1 97 ? 6.169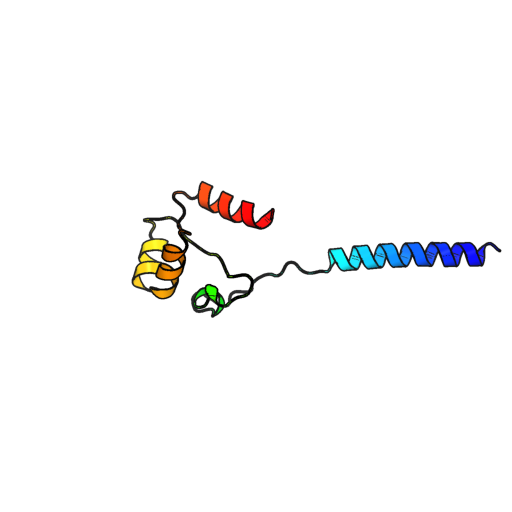 0.703 0.624 1.00 67.00 97 LEU A CA 1
ATOM 775 C C . LEU A 1 97 ? 7.633 0.236 0.582 1.00 67.00 97 LEU A C 1
ATOM 777 O O . LEU A 1 97 ? 8.297 0.388 -0.440 1.00 67.00 97 LEU A O 1
ATOM 781 N N . THR A 1 98 ? 8.152 -0.257 1.707 1.00 61.12 98 THR A N 1
ATOM 782 C CA . THR A 1 98 ? 9.542 -0.724 1.858 1.00 61.12 98 THR 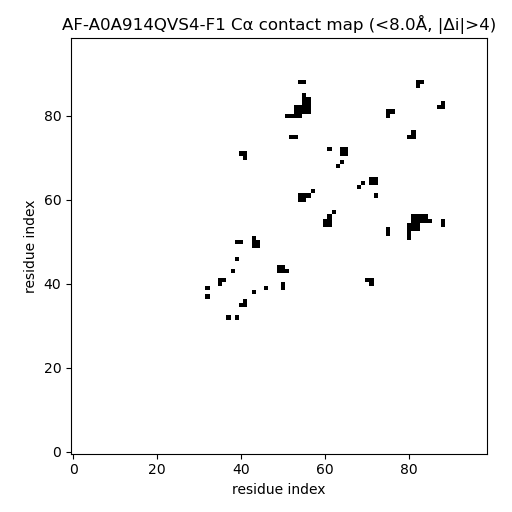A CA 1
ATOM 783 C C . THR A 1 98 ? 9.727 -2.239 1.725 1.00 61.12 98 THR A C 1
ATOM 785 O O . THR A 1 98 ? 10.876 -2.679 1.714 1.00 61.12 98 THR A O 1
ATOM 788 N N . ASN A 1 99 ? 8.643 -3.018 1.650 1.00 49.28 99 ASN A N 1
ATOM 789 C CA . ASN A 1 99 ? 8.665 -4.458 1.346 1.00 49.28 99 ASN A CA 1
ATOM 790 C C . ASN A 1 99 ? 8.461 -4.692 -0.152 1.00 49.28 99 ASN A C 1
ATOM 792 O O . ASN A 1 99 ? 9.078 -5.647 -0.669 1.00 49.28 99 ASN A O 1
#

Organism: NCBI:txid227884

Secondary structure (DSSP, 8-state):
-HHHHHHHHHHHHHHHHHHHHHHHHS---------TT-HHHHTTTTSSSPP----BTTSHHHHHHHHH-HHHHHHHHHTT--BSSHHHHHHHHHHHHH-

Nearest PDB structures (foldseek):
  4pe5-assembly1_B  TM=6.610E-01  e=2.129E-05  Rattus norvegicus
  4pe5-assembly1_D  TM=6.362E-01  e=2.801E-05  Rattus norvegicus
  5fxi-assembly1_D  TM=6.257E-01  e=1.317E-05  Rattus norvegicus
  9arh-assembly1_B  TM=6.359E-01  e=1.856E-05  Rattus norvegicus
  7sab-assembly1_B  TM=6.418E-01  e=1.358E-04  Rattus norvegicus